Protein AF-A0AAE4CCG4-F1 (afdb_monomer_lite)

Sequence (161 aa):
MKRQLSVVVAGTLVAALVAAPAEAAPSALTTDVEPTAVLGEDNLPHPLAEQREAERTEALEKLIAGTTTTERRNGSEVIRLGGNRFVEYRKKETKTDPVLTFLVEFGDRIYPRAGGTPGPLHNAIPEPDRVWDGGATDDNTTIWEPDFSPAHYEDLLFAKN

Radius of gyration: 38.34 Å; chains: 1; bounding box: 104×84×76 Å

InterPro domains:
  IPR008757 Peptidase M6-like, domain [PF05547] (92-160)

Organism: NCBI:txid137266

Secondary structure (DSSP, 8-state):
--------------------------------------PPPSS---HHHHHHHHHHHHHHHHHHTTSS-EEEETTEEEEEEETTEEEEEE--S--------------S---TTT--PPPPPTT-SPPPB---SS-SSB-SSS---S---HHHHHHHHH---

Structure (mmCIF, N/CA/C/O backbone):
data_AF-A0AAE4CCG4-F1
#
_entry.id   AF-A0AAE4CCG4-F1
#
loop_
_atom_site.group_PDB
_atom_site.id
_atom_site.type_symbol
_atom_site.label_atom_id
_atom_site.label_alt_id
_atom_site.label_comp_id
_atom_site.label_asym_id
_atom_site.label_entity_id
_atom_site.label_seq_id
_atom_site.pdbx_PDB_ins_code
_atom_site.Cartn_x
_atom_site.Cartn_y
_atom_site.Cartn_z
_atom_site.occupancy
_atom_site.B_iso_or_equiv
_atom_site.auth_seq_id
_atom_site.auth_comp_id
_atom_site.auth_asym_id
_atom_site.auth_atom_id
_atom_site.pdbx_PDB_model_num
ATOM 1 N N . MET A 1 1 ? 73.270 70.779 8.265 1.00 41.09 1 MET A N 1
ATOM 2 C CA . MET A 1 1 ? 72.403 70.427 9.412 1.00 41.09 1 MET A CA 1
ATOM 3 C C . MET A 1 1 ? 72.785 69.029 9.876 1.00 41.09 1 MET A C 1
ATOM 5 O O . MET A 1 1 ? 72.889 68.137 9.049 1.00 41.09 1 MET A O 1
ATOM 9 N N . LYS A 1 2 ? 73.125 68.884 11.161 1.00 40.38 2 LYS A N 1
ATOM 10 C CA . LYS A 1 2 ? 73.560 67.637 11.815 1.00 40.38 2 LYS A CA 1
ATOM 11 C C . LYS A 1 2 ? 72.344 66.770 12.178 1.00 40.38 2 LYS A C 1
ATOM 13 O O . LYS A 1 2 ? 71.398 67.345 12.710 1.00 40.38 2 LYS A O 1
ATOM 18 N N . ARG A 1 3 ? 72.431 65.440 11.987 1.00 37.84 3 ARG A N 1
ATOM 19 C CA . ARG A 1 3 ? 71.951 64.336 12.874 1.00 37.84 3 ARG A CA 1
ATOM 20 C C . ARG A 1 3 ? 72.034 62.977 12.136 1.00 37.84 3 ARG A C 1
ATOM 22 O O . ARG A 1 3 ? 71.420 62.838 11.093 1.00 37.84 3 ARG A O 1
ATOM 29 N N . GLN A 1 4 ? 73.034 62.142 12.459 1.00 37.81 4 GLN A N 1
ATOM 30 C CA . GLN A 1 4 ? 72.991 60.896 13.278 1.00 37.81 4 GLN A CA 1
ATOM 31 C C . GLN A 1 4 ? 72.362 59.687 12.545 1.00 37.81 4 GLN A C 1
ATOM 33 O O . GLN A 1 4 ? 71.191 59.735 12.206 1.00 37.81 4 GLN A O 1
ATOM 38 N N . LEU A 1 5 ? 73.151 58.717 12.049 1.00 42.31 5 LEU A N 1
ATOM 39 C CA . LEU A 1 5 ? 73.759 57.524 12.697 1.00 42.31 5 LEU A CA 1
ATOM 40 C C . LEU A 1 5 ? 72.748 56.486 13.208 1.00 42.31 5 LEU A C 1
ATOM 42 O O . LEU A 1 5 ? 72.099 56.720 14.221 1.00 42.31 5 LEU A O 1
ATOM 46 N N . SER A 1 6 ? 72.746 55.298 12.589 1.00 31.52 6 SER A N 1
ATOM 47 C CA . SER A 1 6 ? 72.779 54.006 13.296 1.00 31.52 6 SER A CA 1
ATOM 48 C C . SER A 1 6 ? 73.189 52.869 12.353 1.00 31.52 6 SER A C 1
ATOM 50 O O . SER A 1 6 ? 72.641 52.697 11.270 1.00 31.52 6 SER A O 1
ATOM 52 N N . VAL A 1 7 ? 74.215 52.146 12.796 1.00 43.69 7 VAL A N 1
ATOM 53 C CA . VAL A 1 7 ? 74.849 50.955 12.220 1.00 43.69 7 VAL A CA 1
ATOM 54 C C . VAL A 1 7 ? 74.194 49.718 12.834 1.00 43.69 7 VAL A C 1
ATOM 56 O O . VAL A 1 7 ? 74.023 49.714 14.047 1.00 43.69 7 VAL A O 1
ATOM 59 N N . VAL A 1 8 ? 73.939 48.660 12.056 1.00 36.72 8 VAL A N 1
ATOM 60 C CA . VAL A 1 8 ? 73.863 47.259 12.538 1.00 36.72 8 VAL A CA 1
ATOM 61 C C . VAL A 1 8 ? 74.344 46.365 11.381 1.00 36.72 8 VAL A C 1
ATOM 63 O O . VAL A 1 8 ? 73.696 46.307 10.344 1.00 36.72 8 VAL A O 1
ATOM 66 N N . VAL A 1 9 ? 75.631 46.003 11.340 1.00 35.91 9 VAL A N 1
ATOM 67 C CA . VAL A 1 9 ? 76.253 44.748 11.828 1.00 35.91 9 VAL A CA 1
ATOM 68 C C . VAL A 1 9 ? 75.718 43.487 11.142 1.00 35.91 9 VAL A C 1
ATOM 70 O O . VAL A 1 9 ? 74.596 43.047 11.366 1.00 35.91 9 VAL A O 1
ATOM 73 N N . ALA A 1 10 ? 76.599 42.904 10.328 1.00 38.88 10 ALA A N 1
ATOM 74 C CA . ALA A 1 10 ? 76.487 41.585 9.731 1.00 38.88 10 ALA A CA 1
ATOM 75 C C . ALA A 1 10 ? 76.555 40.478 10.796 1.00 38.88 10 ALA A C 1
ATOM 77 O O . ALA A 1 10 ? 77.396 40.524 11.693 1.00 38.88 10 ALA A O 1
ATOM 78 N N . GLY A 1 11 ? 75.716 39.456 10.642 1.00 35.25 11 GLY A N 1
ATOM 79 C CA . GLY A 1 11 ? 75.770 38.221 11.416 1.00 35.25 11 GLY A CA 1
ATOM 80 C C . GLY A 1 11 ? 75.335 37.051 10.545 1.00 35.25 11 GLY A C 1
ATOM 81 O O . GLY A 1 11 ? 74.148 36.819 10.349 1.00 35.25 11 GLY A O 1
ATOM 82 N N . THR A 1 12 ? 76.305 36.330 9.990 1.00 42.25 12 THR A N 1
ATOM 83 C CA . THR A 1 12 ? 76.107 35.010 9.387 1.00 42.25 12 THR A CA 1
ATOM 84 C C . THR A 1 12 ? 75.827 33.997 10.492 1.00 42.25 12 THR A C 1
ATOM 86 O O . THR A 1 12 ? 76.713 33.726 11.303 1.00 42.25 12 THR A O 1
ATOM 89 N N . LEU A 1 13 ? 74.631 33.408 10.500 1.00 36.56 13 LEU A N 1
ATOM 90 C CA . LEU A 1 13 ? 74.341 32.191 11.252 1.00 36.56 13 LEU A CA 1
ATOM 91 C C . LEU A 1 13 ? 73.940 31.087 10.270 1.00 36.56 13 LEU A C 1
ATOM 93 O O . LEU A 1 13 ? 72.947 31.197 9.557 1.00 36.56 13 LEU A O 1
ATOM 97 N N . VAL A 1 14 ? 74.746 30.030 10.236 1.00 43.12 14 VAL A N 1
ATOM 98 C CA . VAL A 1 14 ? 74.422 28.753 9.598 1.00 43.12 14 VAL A CA 1
ATOM 99 C C . VAL A 1 14 ? 73.428 28.038 10.513 1.00 43.12 14 VAL A C 1
ATOM 101 O O . VAL A 1 14 ? 73.764 27.744 11.658 1.00 43.12 14 VAL A O 1
ATOM 104 N N . ALA A 1 15 ? 72.217 27.760 10.029 1.00 39.97 15 ALA A N 1
ATOM 105 C CA . ALA A 1 15 ? 71.259 26.892 10.707 1.00 39.97 15 ALA A CA 1
ATOM 106 C C . ALA A 1 15 ? 71.069 25.620 9.873 1.00 39.97 15 ALA A C 1
ATOM 108 O O . ALA A 1 15 ? 70.728 25.675 8.693 1.00 39.97 15 ALA A O 1
ATOM 109 N N . ALA A 1 16 ? 71.372 24.482 10.493 1.00 41.66 16 ALA A N 1
ATOM 110 C CA . ALA A 1 16 ? 71.302 23.155 9.906 1.00 41.66 16 ALA A CA 1
ATOM 111 C C . ALA A 1 16 ? 69.866 22.789 9.499 1.00 41.66 16 ALA A C 1
ATOM 113 O O . ALA A 1 16 ? 68.918 23.005 10.253 1.00 41.66 16 ALA A O 1
ATOM 114 N N . LEU A 1 17 ? 69.724 22.191 8.315 1.00 40.62 17 LEU A N 1
ATOM 115 C CA . LEU A 1 17 ? 68.475 21.613 7.839 1.00 40.62 17 LEU A CA 1
ATOM 116 C C . LEU A 1 17 ? 68.250 20.278 8.567 1.00 40.62 17 LEU A C 1
ATOM 118 O O . LEU A 1 17 ? 68.823 19.258 8.191 1.00 40.62 17 LEU A O 1
ATOM 122 N N . VAL A 1 18 ? 67.445 20.282 9.628 1.00 41.25 18 VAL A N 1
ATOM 123 C CA . VAL A 1 18 ? 66.904 19.047 10.207 1.00 41.25 18 VAL A CA 1
ATOM 124 C C . VAL A 1 18 ? 65.516 18.860 9.613 1.00 41.25 18 VAL A C 1
ATOM 126 O O . VAL A 1 18 ? 64.603 19.631 9.901 1.00 41.25 18 VAL A O 1
ATOM 129 N N . ALA A 1 19 ? 65.367 17.861 8.745 1.00 43.66 19 ALA A N 1
ATOM 130 C CA . ALA A 1 19 ? 64.061 17.405 8.296 1.00 43.66 19 ALA A CA 1
ATOM 131 C C . ALA A 1 19 ? 63.329 16.799 9.503 1.00 43.66 19 ALA A C 1
ATOM 133 O O . ALA A 1 19 ? 63.612 15.674 9.910 1.00 43.66 19 ALA A O 1
ATOM 134 N N . ALA A 1 20 ? 62.432 17.572 10.113 1.00 40.50 20 ALA A N 1
ATOM 135 C CA . ALA A 1 20 ? 61.464 17.036 11.056 1.00 40.50 20 ALA A CA 1
ATOM 136 C C . ALA A 1 20 ? 60.443 16.187 10.275 1.00 40.50 20 ALA A C 1
ATOM 138 O O . ALA A 1 20 ? 60.027 16.607 9.188 1.00 40.50 20 ALA A O 1
ATOM 139 N N . PRO A 1 21 ? 60.025 15.014 10.780 1.00 39.66 21 PRO A N 1
ATOM 140 C CA . PRO A 1 21 ? 58.880 14.330 10.205 1.00 39.66 21 PRO A CA 1
ATOM 141 C C . PRO A 1 21 ? 57.663 15.249 10.353 1.00 39.66 21 PRO A C 1
ATOM 143 O O . PRO A 1 21 ? 57.410 15.800 11.425 1.00 39.66 21 PRO A O 1
ATOM 146 N N . ALA A 1 22 ? 56.933 15.454 9.259 1.00 41.47 22 ALA A N 1
ATOM 147 C CA . ALA A 1 22 ? 55.620 16.071 9.310 1.00 41.47 22 ALA A CA 1
ATOM 148 C C . ALA A 1 22 ? 54.678 15.084 10.007 1.00 41.47 22 ALA A C 1
ATOM 150 O O . ALA A 1 22 ? 54.115 14.190 9.379 1.00 41.47 22 ALA A O 1
ATOM 151 N N . GLU A 1 23 ? 54.566 15.206 11.325 1.00 40.50 23 GLU A N 1
ATOM 152 C CA . GLU A 1 23 ? 53.557 14.500 12.096 1.00 40.50 23 GLU A CA 1
ATOM 153 C C . GLU A 1 23 ? 52.230 15.218 11.850 1.00 40.50 23 GLU A C 1
ATOM 155 O O . GLU A 1 23 ? 52.019 16.353 12.283 1.00 40.50 23 GLU A O 1
ATOM 160 N N . ALA A 1 24 ? 51.371 14.595 11.043 1.00 43.09 24 ALA A N 1
ATOM 161 C CA . ALA A 1 24 ? 50.022 15.080 10.817 1.00 43.09 24 ALA A CA 1
ATOM 162 C C . ALA A 1 24 ? 49.300 15.108 12.168 1.00 43.09 24 ALA A C 1
ATOM 164 O O . ALA A 1 24 ? 49.085 14.065 12.787 1.00 43.09 24 ALA A O 1
ATOM 165 N N . ALA A 1 25 ? 48.952 16.310 12.631 1.00 45.06 25 ALA A N 1
ATOM 166 C CA . ALA A 1 25 ? 48.109 16.471 13.802 1.00 45.06 25 ALA A CA 1
ATOM 167 C C . ALA A 1 25 ? 46.816 15.661 13.592 1.00 45.06 25 ALA A C 1
ATOM 169 O O . ALA A 1 25 ? 46.248 15.718 12.495 1.00 45.06 25 ALA A O 1
ATOM 170 N N . PRO A 1 26 ? 46.341 14.908 14.600 1.00 44.91 26 PRO A N 1
ATOM 171 C CA . PRO A 1 26 ? 45.059 14.239 14.497 1.00 44.91 26 PRO A CA 1
ATOM 172 C C . PRO A 1 26 ? 44.011 15.312 14.221 1.00 44.91 26 PRO A C 1
ATOM 174 O O . PRO A 1 26 ? 43.884 16.278 14.977 1.00 44.91 26 PRO A O 1
ATOM 177 N N . SER A 1 27 ? 43.313 15.163 13.095 1.00 44.78 27 SER A N 1
ATOM 178 C CA . SER A 1 27 ? 42.177 16.011 12.762 1.00 44.78 27 SER A CA 1
ATOM 179 C C . SER A 1 27 ? 41.231 15.948 13.952 1.00 44.78 27 SER A C 1
ATOM 181 O O . SER A 1 27 ? 40.766 14.862 14.309 1.00 44.78 27 SER A O 1
ATOM 183 N N . ALA A 1 28 ? 41.024 17.077 14.631 1.00 50.50 28 ALA A N 1
ATOM 184 C CA . ALA A 1 28 ? 40.023 17.146 15.675 1.00 50.50 28 ALA A CA 1
ATOM 185 C C . ALA A 1 28 ? 38.700 16.752 15.017 1.00 50.50 28 ALA A C 1
ATOM 187 O O . ALA A 1 28 ? 38.216 17.460 14.136 1.00 50.50 28 ALA A O 1
ATOM 188 N N . LEU A 1 29 ? 38.163 15.591 15.397 1.00 45.25 29 LEU A N 1
ATOM 189 C CA . LEU A 1 29 ? 36.808 15.198 15.055 1.00 45.25 29 LEU A CA 1
ATOM 190 C C . LEU A 1 29 ? 35.902 16.254 15.683 1.00 45.25 29 LEU A C 1
ATOM 192 O O . LEU A 1 29 ? 35.572 16.190 16.866 1.00 45.25 29 LEU A O 1
ATOM 196 N N . THR A 1 30 ? 35.556 17.279 14.912 1.00 51.12 30 THR A N 1
ATOM 197 C CA . THR A 1 30 ? 34.396 18.098 15.207 1.00 51.12 30 THR A CA 1
ATOM 198 C C . THR A 1 30 ? 33.222 17.152 15.060 1.00 51.12 30 THR A C 1
ATOM 200 O O . THR A 1 30 ? 32.839 16.814 13.943 1.00 51.12 30 THR A O 1
ATOM 203 N N . THR A 1 31 ? 32.721 16.640 16.183 1.00 58.09 31 THR A N 1
ATOM 204 C CA . THR A 1 31 ? 31.425 15.974 16.215 1.00 58.09 31 THR A CA 1
ATOM 205 C C . THR A 1 31 ? 30.438 16.949 15.595 1.00 58.09 31 THR A C 1
ATOM 207 O O . THR A 1 31 ? 30.189 18.014 16.162 1.00 58.09 31 THR A O 1
ATOM 210 N N . ASP A 1 32 ? 29.958 16.621 14.401 1.00 54.75 32 ASP A N 1
ATOM 211 C CA . ASP A 1 32 ? 28.874 17.335 13.749 1.00 54.75 32 ASP A CA 1
ATOM 212 C C . ASP A 1 32 ? 27.630 17.056 14.595 1.00 54.75 32 ASP A C 1
ATOM 214 O O . ASP A 1 32 ? 27.003 16.001 14.505 1.00 54.75 32 ASP A O 1
ATOM 218 N N . VAL A 1 33 ? 27.381 17.922 15.577 1.00 62.62 33 VAL A N 1
ATOM 219 C CA . VAL A 1 33 ? 26.165 17.857 16.378 1.00 62.62 33 VAL A CA 1
ATOM 220 C C . VAL A 1 33 ? 25.090 18.459 15.495 1.00 62.62 33 VAL A C 1
ATOM 222 O O . VAL A 1 33 ? 24.961 19.683 15.433 1.00 62.62 33 VAL A O 1
ATOM 225 N N . GLU A 1 34 ? 24.344 17.603 14.791 1.00 66.38 34 GLU A N 1
ATOM 226 C CA . GLU A 1 34 ? 23.128 18.041 14.115 1.00 66.38 34 GLU A CA 1
ATOM 227 C C . GLU A 1 34 ? 22.278 18.824 15.126 1.00 66.38 34 GLU A C 1
ATOM 229 O O . GLU A 1 34 ? 22.018 18.320 16.229 1.00 66.38 34 GLU A O 1
ATOM 234 N N . PRO A 1 35 ? 21.849 20.056 14.802 1.00 65.19 35 PRO A N 1
ATOM 235 C CA . PRO A 1 35 ? 20.929 20.778 15.655 1.00 65.19 35 PRO A CA 1
ATOM 236 C C . PRO A 1 35 ? 19.636 19.970 15.714 1.00 65.19 35 PRO A C 1
ATOM 238 O O . PRO A 1 35 ? 18.838 19.972 14.780 1.00 65.19 35 PRO A O 1
ATOM 241 N N . THR A 1 36 ? 19.431 19.255 16.819 1.00 66.56 36 THR A N 1
ATOM 242 C CA . THR A 1 36 ? 18.167 18.579 17.080 1.00 66.56 36 THR A CA 1
ATOM 243 C C . THR A 1 36 ? 17.129 19.677 17.252 1.00 66.56 36 THR A C 1
ATOM 245 O O . THR A 1 36 ? 17.097 20.360 18.278 1.00 66.56 36 THR A O 1
ATOM 248 N N . ALA A 1 37 ? 16.326 19.917 16.215 1.00 72.25 37 ALA A N 1
ATOM 249 C CA . ALA A 1 37 ? 15.189 20.808 16.334 1.00 72.25 37 ALA A CA 1
ATOM 250 C C . ALA A 1 37 ? 14.325 20.281 17.483 1.00 72.25 37 ALA A C 1
ATOM 252 O O . ALA A 1 37 ? 13.918 19.118 17.477 1.00 72.25 37 ALA A O 1
ATOM 253 N N . VAL A 1 38 ? 14.078 21.122 18.488 1.00 71.69 38 VAL A N 1
ATOM 254 C CA . VAL A 1 38 ? 13.085 20.815 19.514 1.00 71.69 38 VAL A CA 1
ATOM 255 C C . VAL A 1 38 ? 11.739 20.866 18.802 1.00 71.69 38 VAL A C 1
ATOM 257 O O . VAL A 1 38 ? 11.173 21.941 18.603 1.00 71.69 38 VAL A O 1
ATOM 260 N N . LEU A 1 39 ? 11.281 19.708 18.323 1.00 70.81 39 LEU A N 1
ATOM 261 C CA . LEU A 1 39 ? 9.918 19.537 17.848 1.00 70.81 39 LEU A CA 1
ATOM 262 C C . LEU A 1 39 ? 9.014 19.910 19.025 1.00 70.81 39 LEU A C 1
ATOM 264 O O . LEU A 1 39 ? 9.184 19.396 20.132 1.00 70.81 39 LEU A O 1
ATOM 268 N N . GLY A 1 40 ? 8.137 20.892 18.812 1.00 74.62 40 GLY A N 1
ATOM 269 C CA . GLY A 1 40 ? 7.137 21.259 19.808 1.00 74.62 40 GLY A CA 1
ATOM 270 C C . GLY A 1 40 ? 6.264 20.056 20.161 1.00 74.62 40 GLY A C 1
ATOM 271 O O . GLY A 1 40 ? 6.274 19.040 19.471 1.00 74.62 40 GLY A O 1
ATOM 272 N N . GLU A 1 41 ? 5.503 20.161 21.243 1.00 79.94 41 GLU A N 1
ATOM 273 C CA . GLU A 1 41 ? 4.575 19.094 21.603 1.00 79.94 41 GLU A CA 1
ATOM 274 C C . GLU A 1 41 ? 3.496 18.952 20.519 1.00 79.94 41 GLU A C 1
ATOM 276 O O . GLU A 1 41 ? 2.752 19.896 20.247 1.00 79.94 41 GLU A O 1
ATOM 281 N N . ASP A 1 42 ? 3.419 17.772 19.894 1.00 80.88 42 ASP A N 1
ATOM 282 C CA . ASP A 1 42 ? 2.446 17.485 18.829 1.00 80.88 42 ASP A CA 1
ATOM 283 C C . ASP A 1 42 ? 0.994 17.567 19.338 1.00 80.88 42 ASP A C 1
ATOM 285 O O . ASP A 1 42 ? 0.061 17.811 18.568 1.00 80.88 42 ASP A O 1
ATOM 289 N N . ASN A 1 43 ? 0.789 17.379 20.647 1.00 78.19 43 ASN A N 1
ATOM 290 C CA . ASN A 1 43 ? -0.514 17.461 21.295 1.00 78.19 43 ASN A CA 1
ATOM 291 C C . ASN A 1 43 ? -0.787 18.875 21.824 1.00 78.19 43 ASN A C 1
ATOM 293 O O . ASN A 1 43 ? -0.627 19.168 23.008 1.00 78.19 43 ASN A O 1
ATOM 297 N N . LEU A 1 44 ? -1.211 19.767 20.932 1.00 86.44 44 LEU A N 1
ATOM 298 C CA . LEU A 1 44 ? -1.593 21.124 21.313 1.00 86.44 44 LEU A CA 1
ATOM 299 C C . LEU A 1 44 ? -2.918 21.132 22.103 1.00 86.44 44 LEU A C 1
ATOM 301 O O . LEU A 1 44 ? -3.863 20.430 21.724 1.00 86.44 44 LEU A O 1
ATOM 305 N N . PRO A 1 45 ? -3.043 21.963 23.157 1.00 87.19 45 PRO A N 1
ATOM 306 C CA . PRO A 1 45 ? -4.259 22.030 23.956 1.00 87.19 45 PRO A CA 1
ATOM 307 C C . PRO A 1 45 ? -5.436 22.535 23.117 1.00 87.19 45 PRO A C 1
ATOM 309 O O . PRO A 1 45 ? -5.355 23.557 22.430 1.00 87.19 45 PRO A O 1
ATOM 312 N N . HIS A 1 46 ? -6.557 21.821 23.193 1.00 88.81 46 HIS A N 1
ATOM 313 C CA . HIS A 1 46 ? -7.807 22.216 22.554 1.00 88.81 46 HIS A CA 1
ATOM 314 C C . HIS A 1 46 ? -9.002 21.852 23.454 1.00 88.81 46 HIS A C 1
ATOM 316 O O . HIS A 1 46 ? -9.051 20.726 23.957 1.00 88.81 46 HIS A O 1
ATOM 322 N N . PRO A 1 47 ? -10.032 22.716 23.587 1.00 92.88 47 PRO A N 1
ATOM 323 C CA . PRO A 1 47 ? -11.139 22.511 24.531 1.00 92.88 47 PRO A CA 1
ATOM 324 C C . PRO A 1 47 ? -11.858 21.157 24.421 1.00 92.88 47 PRO A C 1
ATOM 326 O O . PRO A 1 47 ? -12.250 20.566 25.422 1.00 92.88 47 PRO A O 1
ATOM 329 N N . LEU A 1 48 ? -12.035 20.630 23.203 1.00 92.50 48 LEU A N 1
ATOM 330 C CA . LEU A 1 48 ? -12.662 19.313 23.003 1.00 92.50 48 LEU A CA 1
ATOM 331 C C . LEU A 1 48 ? -11.761 18.135 23.405 1.00 92.50 48 LEU A C 1
ATOM 333 O O . LEU A 1 48 ? -12.284 17.062 23.694 1.00 92.50 48 LEU A O 1
ATOM 337 N N . ALA A 1 49 ? -10.436 18.299 23.382 1.00 87.88 49 ALA A N 1
ATOM 338 C CA . ALA A 1 49 ? -9.511 17.266 23.842 1.00 87.88 49 ALA A CA 1
ATOM 339 C C . ALA A 1 49 ? -9.558 17.175 25.372 1.00 87.88 49 ALA A C 1
ATOM 341 O O . ALA A 1 49 ? -9.817 16.099 25.903 1.00 87.88 49 ALA A O 1
ATOM 342 N N . GLU A 1 50 ? -9.477 18.320 26.054 1.00 90.81 50 GLU A N 1
ATOM 343 C CA . GLU A 1 50 ? -9.600 18.415 27.515 1.00 90.81 50 GLU A CA 1
ATOM 344 C C . GLU A 1 50 ? -10.928 17.835 28.021 1.00 90.81 50 GLU A C 1
ATOM 346 O O . GLU A 1 50 ? -10.953 17.053 28.969 1.00 90.81 50 GLU A O 1
ATOM 351 N N . GLN A 1 51 ? -12.046 18.148 27.353 1.00 90.94 51 GLN A N 1
ATOM 352 C CA . GLN A 1 51 ? -13.350 17.573 27.704 1.00 90.94 51 GLN A CA 1
ATOM 353 C C . GLN A 1 51 ? -13.360 16.044 27.584 1.00 90.94 51 GLN A C 1
ATOM 355 O O . GL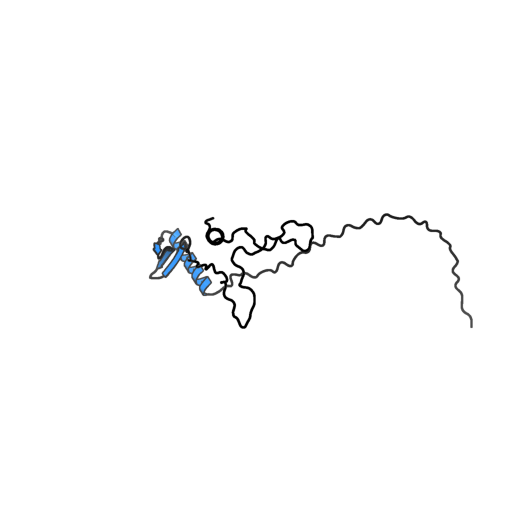N A 1 51 ? -13.847 15.361 28.482 1.00 90.94 51 GLN A O 1
ATOM 360 N N . ARG A 1 52 ? -12.799 15.489 26.501 1.00 89.81 52 ARG A N 1
ATOM 361 C CA . ARG A 1 52 ? -12.713 14.031 26.309 1.00 89.81 52 ARG A CA 1
ATOM 362 C C . ARG A 1 52 ? -11.840 13.368 27.371 1.00 89.81 52 ARG A C 1
ATOM 364 O O . ARG A 1 52 ? -12.174 12.278 27.829 1.00 89.81 52 ARG A O 1
ATOM 371 N N . GLU A 1 53 ? -10.740 14.003 27.760 1.00 89.44 53 GLU A N 1
ATOM 372 C CA . GLU A 1 53 ? -9.852 13.508 28.815 1.00 89.44 53 GLU A CA 1
ATOM 373 C C . GLU A 1 53 ? -10.517 13.542 30.193 1.00 89.44 53 GLU A C 1
ATOM 375 O O . GLU A 1 53 ? -10.437 12.560 30.937 1.00 89.44 53 GLU A O 1
ATOM 380 N N . ALA A 1 54 ? -11.237 14.621 30.507 1.00 91.94 54 ALA A N 1
ATOM 381 C CA . ALA A 1 54 ? -11.997 14.742 31.745 1.00 91.94 54 ALA A CA 1
ATOM 382 C C . ALA A 1 54 ? -13.080 13.656 31.847 1.00 91.94 54 ALA A C 1
ATOM 384 O O . ALA A 1 54 ? -13.160 12.950 32.852 1.00 91.94 54 ALA A O 1
ATOM 385 N N . GLU A 1 55 ? -13.861 13.449 30.781 1.00 93.06 55 GLU A N 1
ATOM 386 C CA . GLU A 1 55 ? -14.863 12.378 30.729 1.00 93.06 55 GLU A CA 1
ATOM 387 C C . GLU A 1 55 ? -14.226 10.989 30.842 1.00 93.06 55 GLU A C 1
ATOM 389 O O . GLU A 1 55 ? -14.762 10.105 31.515 1.00 93.06 55 GLU A O 1
ATOM 394 N N . ARG A 1 56 ? -13.060 10.783 30.217 1.00 91.31 56 ARG A N 1
ATOM 395 C CA . ARG A 1 56 ? -12.334 9.515 30.313 1.00 91.31 56 ARG A CA 1
ATOM 396 C C . ARG A 1 56 ? -11.860 9.234 31.731 1.00 91.31 56 ARG A C 1
ATOM 398 O O . ARG A 1 56 ? -11.999 8.104 32.194 1.00 91.31 56 ARG A O 1
ATOM 405 N N . THR A 1 57 ? -11.345 10.248 32.411 1.00 91.19 57 THR A N 1
ATOM 406 C CA . THR A 1 57 ? -10.898 10.144 33.803 1.00 91.19 57 THR A CA 1
ATOM 407 C C . THR A 1 57 ? -12.074 9.805 34.716 1.00 91.19 57 THR A C 1
ATOM 409 O O . THR A 1 57 ? -12.012 8.814 35.439 1.00 91.19 57 THR A O 1
ATOM 412 N N . GLU A 1 58 ? -13.198 10.517 34.581 1.00 93.31 58 GLU A N 1
ATOM 413 C CA . GLU A 1 58 ? -14.432 10.237 35.330 1.00 93.31 58 GLU A CA 1
ATOM 414 C C . GLU A 1 58 ? -14.931 8.795 35.102 1.00 93.31 58 GLU A C 1
ATOM 416 O O . GLU A 1 58 ? -15.349 8.102 36.034 1.00 93.31 58 GLU A O 1
ATOM 421 N N . ALA A 1 59 ? -14.886 8.318 33.854 1.00 92.12 59 ALA A N 1
ATOM 422 C CA . ALA A 1 59 ? -15.333 6.974 33.499 1.00 92.12 59 ALA A CA 1
ATOM 423 C C . ALA A 1 59 ? -14.457 5.894 34.140 1.00 92.12 59 ALA A C 1
ATOM 425 O O . ALA A 1 59 ? -14.975 4.897 34.648 1.00 92.12 59 ALA A O 1
ATOM 426 N N . LEU A 1 60 ? -13.140 6.105 34.138 1.00 91.06 60 LEU A N 1
ATOM 427 C CA . LEU A 1 60 ? -12.176 5.202 34.757 1.00 91.06 60 LEU A CA 1
ATOM 428 C C . LEU A 1 60 ? -12.328 5.177 36.278 1.00 91.06 60 LEU A C 1
ATOM 430 O O . LEU A 1 60 ? -12.359 4.094 36.856 1.00 91.06 60 LEU A O 1
ATOM 434 N N . GLU A 1 61 ? -12.491 6.333 36.919 1.00 92.44 61 GLU A N 1
ATOM 435 C CA . GLU A 1 61 ? -12.733 6.420 38.362 1.00 92.44 61 GLU A CA 1
ATOM 436 C C . GLU A 1 61 ? -13.991 5.649 38.767 1.00 92.44 61 GLU A C 1
ATOM 438 O O . GLU A 1 61 ? -13.954 4.841 39.695 1.00 92.44 61 GLU A O 1
ATOM 443 N N . LYS A 1 62 ? -15.097 5.829 38.035 1.00 90.06 62 LYS A N 1
ATOM 444 C CA . LYS A 1 62 ? -16.347 5.096 38.288 1.00 90.06 62 LYS A CA 1
ATOM 445 C C . LYS A 1 62 ? -16.207 3.593 38.056 1.00 90.06 62 LYS A C 1
ATOM 447 O O . LYS A 1 62 ? -16.853 2.824 38.768 1.00 90.06 62 LYS A O 1
ATOM 452 N N . LEU A 1 63 ? -15.408 3.175 37.072 1.00 90.88 63 LEU A N 1
ATOM 453 C CA . LEU A 1 63 ? -15.145 1.761 36.798 1.00 90.88 63 LEU A CA 1
ATOM 454 C C . LEU A 1 63 ? -14.315 1.134 37.926 1.00 90.88 63 LEU A C 1
ATOM 456 O O . LEU A 1 63 ? -14.674 0.073 38.428 1.00 90.88 63 LEU A O 1
ATOM 460 N N . ILE A 1 64 ? -13.250 1.813 38.364 1.00 90.56 64 ILE A N 1
ATOM 461 C CA . ILE A 1 64 ? -12.389 1.370 39.473 1.00 90.56 64 ILE A CA 1
ATOM 462 C C . ILE A 1 64 ? -13.177 1.330 40.787 1.00 90.56 64 ILE A C 1
ATOM 464 O O . ILE A 1 64 ? -13.029 0.392 41.566 1.00 90.56 64 ILE A O 1
ATOM 468 N N . ALA A 1 65 ? -14.057 2.307 41.015 1.00 91.75 65 ALA A N 1
ATOM 469 C CA . ALA A 1 65 ? -14.951 2.342 42.170 1.00 91.75 65 ALA A CA 1
ATOM 470 C C . ALA A 1 65 ? -16.059 1.268 42.131 1.00 91.75 65 ALA A C 1
ATOM 472 O O . ALA A 1 65 ? -16.781 1.108 43.113 1.00 91.75 65 ALA A O 1
ATOM 473 N N . GLY A 1 66 ? -16.227 0.548 41.014 1.00 87.56 66 GLY A N 1
ATOM 474 C CA . GLY A 1 66 ? -17.276 -0.461 40.835 1.00 87.56 66 GLY A CA 1
ATOM 475 C C . GLY A 1 66 ? -18.685 0.114 40.640 1.00 87.56 66 GLY A C 1
ATOM 476 O O . GLY A 1 66 ? -19.665 -0.627 40.687 1.00 87.56 66 GLY A O 1
ATOM 477 N N . THR A 1 67 ? -18.805 1.424 40.414 1.00 86.50 67 THR A N 1
ATOM 478 C CA . THR A 1 67 ? -20.085 2.135 40.245 1.00 86.50 67 THR A CA 1
ATOM 479 C C . THR A 1 67 ? -20.669 1.952 38.841 1.00 86.50 67 THR A C 1
ATOM 481 O O . THR A 1 67 ? -21.876 2.077 38.642 1.00 86.50 67 THR A O 1
ATOM 484 N N . THR A 1 68 ? -19.823 1.660 37.852 1.00 87.44 68 THR A N 1
ATOM 485 C CA . THR A 1 68 ? -20.228 1.337 36.478 1.00 87.44 68 THR A CA 1
ATOM 486 C C . THR A 1 68 ? -19.469 0.117 35.982 1.00 87.44 68 THR A C 1
ATOM 488 O O . THR A 1 68 ? -18.362 -0.163 36.433 1.00 87.44 68 THR A O 1
ATOM 491 N N . THR A 1 69 ? -20.047 -0.583 35.014 1.00 86.69 69 THR A N 1
ATOM 492 C CA . THR A 1 69 ? -19.390 -1.667 34.284 1.00 86.69 69 THR A CA 1
ATOM 493 C C . THR A 1 69 ? -19.066 -1.235 32.858 1.00 86.69 69 THR A C 1
ATOM 495 O O . THR A 1 69 ? -19.540 -0.199 32.375 1.00 86.69 69 THR A O 1
ATOM 498 N N . THR A 1 70 ? -18.230 -2.025 32.193 1.00 90.12 70 THR A N 1
ATOM 499 C CA . THR A 1 70 ? -18.006 -1.913 30.758 1.00 90.12 70 THR A CA 1
ATOM 500 C C . THR A 1 70 ? -19.113 -2.626 29.982 1.00 90.12 70 THR A C 1
ATOM 502 O O . THR A 1 70 ? -19.645 -3.654 30.405 1.00 90.12 70 THR A O 1
ATOM 505 N N . GLU A 1 71 ? -19.473 -2.081 28.823 1.00 89.94 71 GLU A N 1
ATOM 506 C CA . GLU A 1 71 ? -20.389 -2.703 27.870 1.00 89.94 71 GLU A CA 1
ATOM 507 C C . GLU A 1 71 ? -19.770 -2.714 26.470 1.00 89.94 71 GLU A C 1
ATOM 509 O O . GLU A 1 71 ? -18.986 -1.838 26.102 1.00 89.94 71 GLU A O 1
ATOM 514 N N . ARG A 1 72 ? -20.111 -3.718 25.657 1.00 87.62 72 ARG A N 1
ATOM 515 C CA . ARG A 1 72 ? -19.584 -3.835 24.294 1.00 87.62 72 ARG A CA 1
ATOM 516 C C . ARG A 1 72 ? -20.556 -3.210 23.298 1.00 87.62 72 ARG A C 1
ATOM 518 O O . ARG A 1 72 ? -21.692 -3.660 23.171 1.00 87.62 72 ARG A O 1
ATOM 525 N N . ARG A 1 73 ? -20.098 -2.200 22.554 1.00 83.56 73 ARG A N 1
ATOM 526 C CA . ARG A 1 73 ? -20.854 -1.523 21.490 1.00 83.56 73 ARG A CA 1
ATOM 527 C C . ARG A 1 73 ? -20.036 -1.466 20.211 1.00 83.56 73 ARG A C 1
ATOM 529 O O . ARG A 1 73 ? -18.913 -0.978 20.211 1.00 83.56 73 ARG A O 1
ATOM 536 N N . ASN A 1 74 ? -20.601 -1.958 19.108 1.00 80.12 74 ASN A N 1
ATOM 537 C CA . ASN A 1 74 ? -19.972 -1.926 17.778 1.00 80.12 74 ASN A CA 1
ATOM 538 C C . ASN A 1 74 ? -18.535 -2.498 17.736 1.00 80.12 74 ASN A C 1
ATOM 540 O O . ASN A 1 74 ? -17.710 -2.079 16.929 1.00 80.12 74 ASN A O 1
ATOM 544 N N . GLY A 1 75 ? -18.225 -3.466 18.605 1.00 76.31 75 GLY A N 1
ATOM 545 C CA . GLY A 1 75 ? -16.896 -4.079 18.699 1.00 76.31 75 GLY A CA 1
ATOM 546 C C . GLY A 1 75 ? -15.886 -3.333 19.579 1.00 76.31 75 GLY A C 1
ATOM 547 O O . GLY A 1 75 ? -14.809 -3.880 19.807 1.00 76.31 75 GLY A O 1
ATOM 548 N N . SER A 1 76 ? -16.233 -2.163 20.118 1.00 81.31 76 SER A N 1
ATOM 549 C CA . SER A 1 76 ? -15.464 -1.465 21.156 1.00 81.31 76 SER A CA 1
ATOM 550 C C . SER A 1 76 ? -16.066 -1.711 22.539 1.00 81.31 76 SER A C 1
ATOM 552 O O . SER A 1 76 ? -17.258 -1.995 22.680 1.00 81.31 76 SER A O 1
ATOM 554 N N . GLU A 1 77 ? -15.236 -1.621 23.569 1.00 88.62 77 GLU A N 1
ATOM 555 C CA . GLU A 1 77 ? -15.663 -1.635 24.963 1.00 88.62 77 GLU A CA 1
ATOM 556 C C . GLU A 1 77 ? -15.812 -0.195 25.453 1.00 88.62 77 GLU A C 1
ATOM 558 O O . GLU A 1 77 ? -14.883 0.609 25.344 1.00 88.62 77 GLU A O 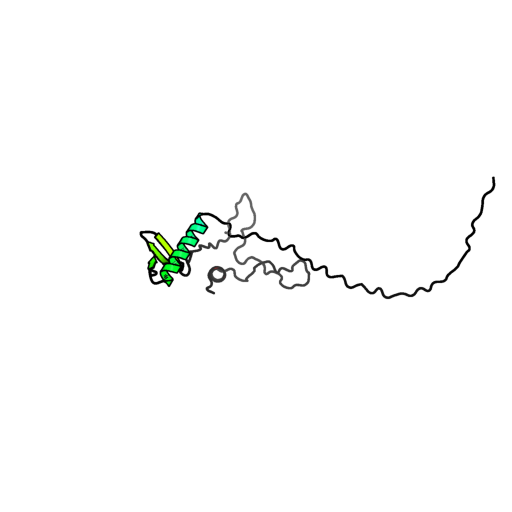1
ATOM 563 N N . VAL A 1 78 ? -16.991 0.140 25.964 1.00 90.94 78 VAL A N 1
ATOM 564 C CA . VAL A 1 78 ? -17.346 1.489 26.404 1.00 90.94 78 VAL A CA 1
ATOM 565 C C . VAL A 1 78 ? -17.801 1.480 27.860 1.00 90.94 78 VAL A C 1
ATOM 567 O O . VAL A 1 78 ? -18.315 0.481 28.358 1.00 90.94 78 VAL A O 1
ATOM 570 N N . ILE A 1 79 ? -17.629 2.608 28.540 1.00 92.75 79 ILE A N 1
ATOM 571 C CA . ILE A 1 79 ? -18.117 2.861 29.896 1.00 92.75 79 ILE A CA 1
ATOM 572 C C . ILE A 1 79 ? -19.233 3.900 29.811 1.00 92.75 79 ILE A C 1
ATOM 574 O O . ILE A 1 79 ? -19.086 4.935 29.154 1.00 92.75 79 ILE A O 1
ATOM 578 N N . ARG A 1 80 ? -20.360 3.647 30.478 1.00 90.62 80 ARG A N 1
ATOM 579 C CA . ARG A 1 80 ? -21.498 4.569 30.503 1.00 90.62 80 ARG A CA 1
ATOM 580 C C . ARG A 1 80 ? -21.364 5.551 31.666 1.00 90.62 80 ARG A C 1
ATOM 582 O O . ARG A 1 80 ? -21.414 5.158 32.824 1.00 90.62 80 ARG A O 1
ATOM 589 N N . LEU A 1 81 ? -21.265 6.844 31.362 1.00 86.75 81 LEU A N 1
ATOM 590 C CA . LEU A 1 81 ? -21.179 7.897 32.386 1.00 86.75 81 LEU A CA 1
ATOM 591 C C . LEU A 1 81 ? -22.548 8.305 32.952 1.00 86.75 81 LEU A C 1
ATOM 593 O O . LEU A 1 81 ? -22.630 8.784 34.085 1.00 86.75 81 LEU A O 1
ATOM 597 N N . GLY A 1 82 ? -23.613 8.105 32.167 1.00 83.62 82 GLY A N 1
ATOM 598 C CA . GLY A 1 82 ? -24.999 8.433 32.508 1.00 83.62 82 GLY A CA 1
ATOM 599 C C . GLY A 1 82 ? -25.810 8.851 31.276 1.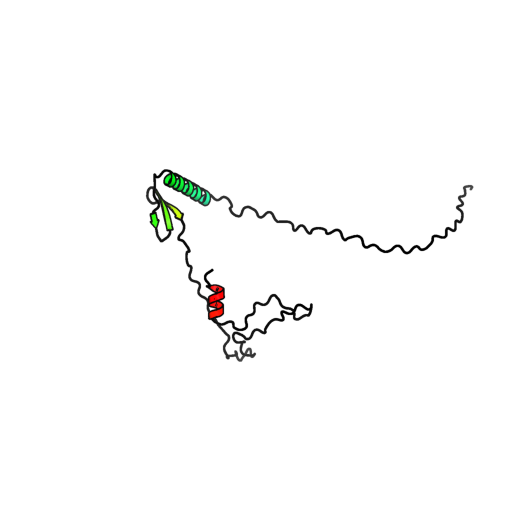00 83.62 82 GLY A C 1
ATOM 600 O O . GLY A 1 82 ? -25.264 9.374 30.305 1.00 83.62 82 GLY A O 1
ATOM 601 N N . GLY A 1 83 ? -27.126 8.606 31.279 1.00 83.88 83 GLY A N 1
ATOM 602 C CA . GLY A 1 83 ? -27.985 8.920 30.128 1.00 83.88 83 GLY A CA 1
ATOM 603 C C . GLY A 1 83 ? -27.491 8.248 28.839 1.00 83.88 83 GLY A C 1
ATOM 604 O O . GLY A 1 83 ? -27.297 7.031 28.823 1.00 83.88 83 GLY A O 1
ATOM 605 N N . ASN A 1 84 ? -27.264 9.039 27.785 1.00 84.56 84 ASN A N 1
ATOM 606 C CA . ASN A 1 84 ? -26.721 8.593 26.492 1.00 84.56 84 ASN A CA 1
ATOM 607 C C . ASN A 1 84 ? -25.226 8.940 26.299 1.00 84.56 84 ASN A C 1
ATOM 609 O O . ASN A 1 84 ? -24.753 8.957 25.164 1.00 84.56 84 ASN A O 1
ATOM 613 N N . ARG A 1 85 ? -24.484 9.232 27.378 1.00 87.75 85 ARG A N 1
ATOM 614 C CA . ARG A 1 85 ? -23.041 9.526 27.331 1.00 87.75 85 ARG A CA 1
ATOM 615 C C . ARG A 1 85 ? -22.215 8.261 27.563 1.00 87.75 85 ARG A C 1
ATOM 617 O O . ARG A 1 85 ? -22.415 7.558 28.558 1.00 87.75 85 ARG A O 1
ATOM 624 N N . PHE A 1 86 ? -21.271 8.013 26.661 1.00 89.62 86 PHE A N 1
ATOM 625 C CA . PHE A 1 86 ? -20.394 6.845 26.668 1.00 89.62 86 PHE A CA 1
ATOM 626 C C . PHE A 1 86 ? -18.956 7.276 26.392 1.00 89.62 86 PHE A C 1
ATOM 628 O O . PHE A 1 86 ? -18.721 8.103 25.515 1.00 89.62 86 PHE A O 1
ATOM 635 N N . VAL A 1 87 ? -18.014 6.670 27.106 1.00 92.19 87 VAL A N 1
ATOM 636 C CA . VAL A 1 87 ? -16.574 6.830 26.890 1.00 92.19 87 VAL A CA 1
ATOM 637 C C . VAL A 1 87 ? -16.019 5.520 26.362 1.00 92.19 87 VAL A C 1
ATOM 639 O O . VAL A 1 87 ? -16.298 4.460 26.916 1.00 92.19 87 VAL A O 1
ATOM 642 N N . GLU A 1 88 ? -15.215 5.577 25.307 1.00 87.94 88 GLU A N 1
ATOM 643 C CA . GLU A 1 88 ? -14.515 4.402 24.793 1.00 87.94 88 GLU A CA 1
ATOM 644 C C . GLU A 1 88 ? -13.344 4.025 25.716 1.00 87.94 88 GLU A C 1
ATOM 646 O O . GLU A 1 88 ? -12.429 4.818 25.936 1.00 87.94 88 GLU A O 1
ATOM 651 N N . TYR A 1 89 ? -13.390 2.813 26.274 1.00 86.00 89 TYR A N 1
ATOM 652 C CA . TYR A 1 89 ? -12.388 2.286 27.202 1.00 86.00 89 TYR A CA 1
ATOM 653 C C . TYR A 1 89 ? -11.345 1.433 26.477 1.00 86.00 89 TYR A C 1
ATOM 655 O O . TYR A 1 89 ? -10.152 1.734 26.538 1.00 86.00 89 TYR A O 1
ATOM 663 N N . ARG A 1 90 ? -11.796 0.419 25.726 1.00 78.62 90 ARG A N 1
ATOM 664 C CA . ARG A 1 90 ? -10.949 -0.344 24.800 1.00 78.62 90 ARG A CA 1
ATOM 665 C C . ARG A 1 90 ? -11.501 -0.197 23.395 1.00 78.62 90 ARG A C 1
ATOM 667 O O . ARG A 1 90 ? -12.615 -0.637 23.102 1.00 78.62 90 ARG A O 1
ATOM 674 N N . LYS A 1 91 ? -10.696 0.404 22.520 1.00 69.00 91 LYS A N 1
ATOM 675 C CA . LYS A 1 91 ? -10.954 0.379 21.080 1.00 69.00 91 LYS A CA 1
ATOM 676 C C . LYS A 1 91 ? -11.038 -1.068 20.617 1.00 69.00 91 LYS A C 1
ATOM 678 O O . LYS A 1 91 ? -10.310 -1.921 21.125 1.00 69.00 91 LYS A O 1
ATOM 683 N N . LYS A 1 92 ? -11.926 -1.332 19.658 1.00 68.94 92 LYS A N 1
ATOM 684 C CA . LYS A 1 92 ? -11.971 -2.596 18.919 1.00 68.94 92 LYS A CA 1
ATOM 685 C C . LYS A 1 92 ? -10.545 -3.048 18.590 1.00 68.94 92 LYS A C 1
ATOM 687 O O . LYS A 1 92 ? -9.820 -2.315 17.917 1.00 68.94 92 LYS A O 1
ATOM 692 N N . GLU A 1 93 ? -10.159 -4.226 19.082 1.00 61.22 93 GLU A N 1
ATOM 693 C CA . GLU A 1 93 ? -8.915 -4.885 18.683 1.00 61.22 93 GLU A CA 1
ATOM 694 C C . GLU A 1 93 ? -8.932 -5.002 17.158 1.00 61.22 93 GLU A C 1
ATOM 696 O O . GLU A 1 93 ? -9.830 -5.614 16.580 1.00 61.22 93 GLU A O 1
ATOM 701 N N . THR A 1 94 ? -7.990 -4.288 16.543 1.00 60.19 94 THR A N 1
ATOM 702 C CA . THR A 1 94 ? -7.713 -4.243 15.108 1.00 60.19 94 THR A CA 1
ATOM 703 C C . THR A 1 94 ? -8.942 -3.919 14.255 1.00 60.19 94 THR A C 1
ATOM 705 O O . THR A 1 94 ? -9.691 -4.782 13.792 1.00 60.19 94 THR A O 1
ATOM 708 N N . LYS A 1 95 ? -9.149 -2.629 13.976 1.00 64.38 95 LYS A N 1
ATOM 709 C CA . LYS A 1 95 ? -9.964 -2.242 12.823 1.00 64.38 95 LYS A CA 1
ATOM 710 C C . LYS A 1 95 ? -9.207 -2.687 11.567 1.00 64.38 95 LYS A C 1
ATOM 712 O O . LYS A 1 95 ? -8.243 -2.046 11.174 1.00 64.38 95 LYS A O 1
ATOM 717 N N . THR A 1 96 ? -9.601 -3.821 10.991 1.00 73.06 96 THR A N 1
ATOM 718 C CA . THR A 1 96 ? -9.123 -4.246 9.672 1.00 73.06 96 THR A CA 1
ATOM 719 C C . THR A 1 96 ? -9.773 -3.346 8.633 1.00 73.06 96 THR A C 1
ATOM 721 O O . THR A 1 96 ? -10.970 -3.474 8.366 1.00 73.06 96 THR A O 1
ATOM 724 N N . ASP A 1 97 ? -8.998 -2.412 8.093 1.00 83.12 97 ASP A N 1
ATOM 725 C CA . ASP A 1 97 ? -9.425 -1.590 6.969 1.00 83.12 97 ASP A CA 1
ATOM 726 C C . ASP A 1 97 ? -9.070 -2.313 5.659 1.00 83.12 97 ASP A C 1
ATOM 728 O O . ASP A 1 97 ? -7.930 -2.753 5.500 1.00 83.12 97 ASP A O 1
ATOM 732 N N . PRO A 1 98 ? -10.031 -2.507 4.736 1.00 87.38 98 PRO A N 1
ATOM 733 C CA . PRO A 1 98 ? -9.749 -3.150 3.462 1.00 87.38 98 PRO A CA 1
ATOM 734 C C . PRO A 1 98 ? -8.899 -2.221 2.592 1.00 87.38 98 PRO A C 1
ATOM 736 O O . PRO A 1 98 ? -9.234 -1.050 2.411 1.00 87.38 98 PRO A O 1
ATOM 739 N N . VAL A 1 99 ? -7.830 -2.762 2.014 1.00 90.62 99 VAL A N 1
ATOM 740 C CA . VAL A 1 99 ? -6.996 -2.074 1.024 1.00 90.62 99 VAL A CA 1
ATOM 741 C C . VAL A 1 99 ? -7.178 -2.777 -0.313 1.00 90.62 99 VAL A C 1
ATOM 743 O O . VAL A 1 99 ? -7.123 -4.003 -0.389 1.00 90.62 99 VAL A O 1
ATOM 746 N N . LEU A 1 100 ? -7.430 -1.995 -1.360 1.00 95.19 100 LEU A N 1
ATOM 747 C CA . LEU A 1 100 ? -7.573 -2.484 -2.725 1.00 95.19 100 LEU A CA 1
ATOM 748 C C . LEU A 1 100 ? -6.329 -2.100 -3.524 1.00 95.19 100 LEU A C 1
ATOM 750 O O . LEU A 1 100 ? -6.075 -0.915 -3.734 1.00 95.19 100 LEU A O 1
ATOM 754 N N . THR A 1 101 ? -5.596 -3.107 -3.990 1.00 96.38 101 THR A N 1
ATOM 755 C CA . THR A 1 101 ? -4.405 -2.941 -4.827 1.00 96.38 101 THR A CA 1
ATOM 756 C C . THR A 1 101 ? -4.694 -3.484 -6.219 1.00 96.38 101 THR A C 1
ATOM 758 O O . THR A 1 101 ? -5.209 -4.591 -6.363 1.00 96.38 101 THR A O 1
ATOM 761 N N . PHE A 1 102 ? -4.359 -2.711 -7.251 1.00 96.44 102 PHE A N 1
ATOM 762 C CA . PHE A 1 102 ? -4.457 -3.141 -8.642 1.00 96.44 102 PHE A CA 1
ATOM 763 C C . PHE A 1 102 ? -3.059 -3.351 -9.208 1.00 96.44 102 PHE A C 1
ATOM 765 O O . PHE A 1 102 ? -2.238 -2.436 -9.172 1.00 96.44 102 PHE A O 1
ATOM 772 N N . LEU A 1 103 ? -2.815 -4.533 -9.769 1.00 95.31 103 LEU A N 1
ATOM 773 C CA . LEU A 1 103 ? -1.628 -4.804 -10.570 1.00 95.31 103 LEU A CA 1
ATOM 774 C C . LEU A 1 103 ? -1.996 -4.584 -12.033 1.00 95.31 103 LEU A C 1
ATOM 776 O O . LEU A 1 103 ? -2.935 -5.197 -12.543 1.00 95.31 103 LEU A O 1
ATOM 780 N N . VAL A 1 104 ? -1.302 -3.654 -12.677 1.00 93.94 104 VAL A N 1
ATOM 781 C CA . VAL A 1 104 ? -1.559 -3.259 -14.062 1.00 93.94 104 VAL A CA 1
ATOM 782 C C . VAL A 1 104 ? -0.246 -3.204 -14.819 1.00 93.94 104 VAL A C 1
ATOM 784 O O . VAL A 1 104 ? 0.772 -2.778 -14.278 1.00 93.94 104 VAL A O 1
ATOM 787 N N . GLU A 1 105 ? -0.280 -3.609 -16.081 1.00 91.44 105 GLU A N 1
ATOM 788 C CA . GLU A 1 105 ? 0.870 -3.556 -16.974 1.00 91.44 105 GLU A CA 1
ATOM 789 C C . GLU A 1 105 ? 0.503 -2.889 -18.297 1.00 91.44 105 GLU A C 1
ATOM 791 O O . GLU A 1 105 ? -0.673 -2.725 -18.645 1.00 91.44 105 GLU A O 1
ATOM 796 N N . PHE A 1 106 ? 1.529 -2.467 -19.029 1.00 88.81 106 PHE A N 1
ATOM 797 C CA . PHE A 1 106 ? 1.339 -1.934 -20.365 1.00 88.81 106 PHE A CA 1
ATOM 798 C C . PHE A 1 106 ? 0.921 -3.048 -21.328 1.00 88.81 106 PHE A C 1
ATOM 800 O O . PHE A 1 106 ? 1.422 -4.165 -21.273 1.00 88.81 106 PHE A O 1
ATOM 807 N N . GLY A 1 107 ? 0.009 -2.718 -22.241 1.00 82.81 107 GLY A N 1
ATOM 808 C CA . GLY A 1 107 ? -0.318 -3.583 -23.370 1.00 82.81 107 GLY A CA 1
ATOM 809 C C . GLY A 1 107 ? 0.626 -3.383 -24.558 1.00 82.81 107 GLY A C 1
ATOM 810 O O . GLY A 1 107 ? 1.522 -2.540 -24.553 1.00 82.81 107 GLY A O 1
ATOM 811 N N . ASP A 1 108 ? 0.347 -4.107 -25.636 1.00 86.62 108 ASP A N 1
ATOM 812 C CA . ASP A 1 108 ? 1.087 -4.074 -26.903 1.00 86.62 108 ASP A CA 1
ATOM 813 C C . ASP A 1 108 ? 0.724 -2.886 -27.819 1.00 86.62 108 ASP A C 1
ATOM 815 O O . ASP A 1 108 ? 1.346 -2.663 -28.861 1.00 86.62 108 ASP A O 1
ATOM 819 N N . ARG A 1 109 ? -0.298 -2.106 -27.454 1.00 86.25 109 ARG A N 1
ATOM 820 C CA . ARG A 1 109 ? -0.841 -1.038 -28.301 1.00 86.25 109 ARG A CA 1
ATOM 821 C C . ARG A 1 109 ? -0.052 0.255 -28.158 1.00 86.25 109 ARG A C 1
ATOM 823 O O . ARG A 1 109 ? 0.009 0.849 -27.087 1.00 86.25 109 ARG A O 1
ATOM 830 N N . ILE A 1 110 ? 0.433 0.758 -29.287 1.00 87.88 110 ILE A N 1
ATOM 831 C CA . ILE A 1 110 ? 1.071 2.071 -29.397 1.00 87.88 110 ILE A CA 1
ATOM 832 C C . ILE A 1 110 ? 0.071 3.072 -29.972 1.00 87.88 110 ILE A C 1
ATOM 834 O O . ILE A 1 110 ? -0.667 2.759 -30.908 1.00 87.88 110 ILE A O 1
ATOM 838 N N . TYR A 1 111 ? 0.068 4.301 -29.453 1.00 87.25 111 TYR A N 1
ATOM 839 C CA . TYR A 1 111 ? -0.670 5.395 -30.076 1.00 87.25 111 TYR A CA 1
ATOM 840 C C . TYR A 1 111 ? 0.050 5.830 -31.368 1.00 87.25 111 TYR A C 1
ATOM 842 O O . TYR A 1 111 ? 1.134 6.415 -31.279 1.00 87.25 111 TYR A O 1
ATOM 850 N N . PRO A 1 112 ? -0.518 5.606 -32.574 1.00 88.06 112 PRO A N 1
ATOM 851 C CA . PRO A 1 112 ? 0.241 5.711 -33.827 1.00 88.06 112 PRO A CA 1
ATOM 852 C C . PRO A 1 112 ? 0.854 7.090 -34.083 1.00 88.06 112 PRO A C 1
ATOM 854 O O . PRO A 1 112 ? 1.882 7.203 -34.739 1.00 88.06 112 PRO A O 1
ATOM 857 N N . ARG A 1 113 ? 0.230 8.149 -33.553 1.00 92.25 113 ARG A N 1
ATOM 858 C CA . ARG A 1 113 ? 0.704 9.528 -33.718 1.00 92.25 113 ARG A CA 1
ATOM 859 C C . ARG A 1 113 ? 1.871 9.885 -32.792 1.00 92.25 113 ARG A C 1
ATOM 861 O O . ARG A 1 113 ? 2.622 10.793 -33.124 1.00 92.25 113 ARG A O 1
ATOM 868 N N . ALA A 1 114 ? 2.001 9.212 -31.648 1.00 88.56 114 ALA A N 1
ATOM 869 C CA . ALA A 1 114 ? 3.145 9.379 -30.749 1.00 88.56 114 ALA A CA 1
ATOM 870 C C . ALA A 1 114 ? 4.311 8.449 -31.118 1.00 88.56 114 ALA A C 1
ATOM 872 O O . ALA A 1 114 ? 5.458 8.779 -30.832 1.00 88.56 114 ALA A O 1
ATOM 873 N N . GLY A 1 115 ? 4.029 7.319 -31.777 1.00 86.88 115 GLY A N 1
ATOM 874 C CA . GLY A 1 115 ? 5.032 6.283 -32.017 1.00 86.88 115 GLY A CA 1
ATOM 875 C C . GLY A 1 115 ? 5.559 5.691 -30.704 1.00 86.88 115 GLY A C 1
ATOM 876 O O . GLY A 1 115 ? 4.910 5.799 -29.664 1.00 86.88 115 GLY A O 1
ATOM 877 N N . GLY A 1 116 ? 6.734 5.064 -30.760 1.00 87.31 116 GLY A N 1
ATOM 878 C CA . GLY A 1 116 ? 7.397 4.453 -29.605 1.00 87.31 11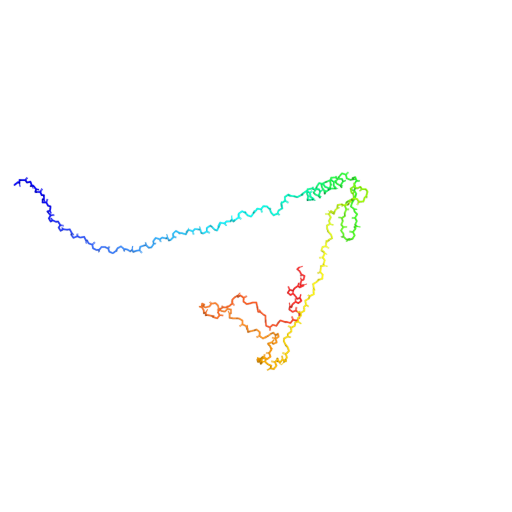6 GLY A CA 1
ATOM 879 C C . GLY A 1 116 ? 7.338 2.926 -29.593 1.00 87.31 116 GLY A C 1
ATOM 880 O O . GLY A 1 116 ? 6.810 2.299 -30.510 1.00 87.31 116 GLY A O 1
ATOM 881 N N . THR A 1 117 ? 7.922 2.346 -28.550 1.00 87.31 117 THR A N 1
ATOM 882 C CA . THR A 1 117 ? 7.919 0.903 -28.272 1.00 87.31 117 THR A CA 1
ATOM 883 C C . THR A 1 117 ? 6.746 0.585 -27.343 1.00 87.31 117 THR A C 1
ATOM 885 O O . THR A 1 117 ? 6.402 1.443 -26.523 1.00 87.31 117 THR A O 1
ATOM 888 N N . PRO A 1 118 ? 6.118 -0.604 -27.424 1.00 89.06 118 PRO A N 1
ATOM 889 C CA . PRO A 1 118 ? 5.172 -1.018 -26.396 1.00 89.06 118 PRO A CA 1
ATOM 890 C C . PRO A 1 118 ? 5.829 -0.963 -25.014 1.00 89.06 118 PRO A C 1
ATOM 892 O O . PRO A 1 118 ? 7.046 -1.136 -24.893 1.00 89.06 118 PRO A O 1
ATOM 895 N N . GLY A 1 119 ? 5.032 -0.666 -23.988 1.00 85.25 119 GLY A N 1
ATOM 896 C CA . GLY A 1 119 ? 5.566 -0.529 -22.640 1.00 85.25 119 GLY A CA 1
ATOM 897 C C . GLY A 1 119 ? 6.146 -1.853 -22.128 1.00 85.25 119 GLY A C 1
ATOM 898 O O . GLY A 1 119 ? 5.735 -2.923 -22.584 1.00 85.25 119 GLY A O 1
ATOM 899 N N . PRO A 1 120 ? 7.111 -1.794 -21.201 1.00 87.25 120 PRO A N 1
ATOM 900 C CA . PRO A 1 120 ? 7.658 -2.995 -20.594 1.00 87.25 120 PRO A CA 1
ATOM 901 C C . PRO A 1 120 ? 6.568 -3.735 -19.813 1.00 87.25 120 PRO A C 1
ATOM 903 O O . PRO A 1 120 ? 5.709 -3.115 -19.180 1.00 87.25 120 PRO A O 1
ATOM 906 N N . LEU A 1 121 ? 6.620 -5.062 -19.857 1.00 89.94 121 LEU A N 1
ATOM 907 C CA . LEU A 1 121 ? 5.798 -5.907 -18.998 1.00 89.94 121 LEU A CA 1
ATOM 908 C C . LEU A 1 121 ? 6.356 -5.904 -17.570 1.00 89.94 121 LEU A C 1
ATOM 910 O O . LEU A 1 121 ? 7.470 -5.426 -17.320 1.00 89.94 121 LEU A O 1
ATOM 914 N N . HIS A 1 122 ? 5.591 -6.456 -16.630 1.00 92.94 122 HIS A N 1
ATOM 915 C CA . HIS A 1 122 ? 6.140 -6.788 -15.317 1.00 92.94 122 HIS A CA 1
ATOM 916 C C . HIS A 1 122 ? 7.391 -7.683 -15.465 1.00 92.94 122 HIS A C 1
ATOM 918 O O . HIS A 1 122 ? 7.574 -8.360 -16.478 1.00 92.94 122 HIS A O 1
ATOM 924 N N . ASN A 1 123 ? 8.280 -7.654 -14.470 1.00 93.62 123 ASN A N 1
ATOM 925 C CA . ASN A 1 123 ? 9.558 -8.390 -14.470 1.00 93.62 123 ASN A CA 1
ATOM 926 C C . ASN A 1 123 ? 10.557 -8.002 -15.575 1.00 93.62 123 ASN A C 1
ATOM 928 O O . ASN A 1 123 ? 11.479 -8.754 -15.875 1.00 93.62 123 ASN A O 1
ATOM 932 N N . ALA A 1 124 ? 10.418 -6.812 -16.165 1.00 92.06 124 ALA A N 1
ATOM 933 C CA . ALA A 1 124 ? 11.384 -6.276 -17.127 1.00 92.06 124 ALA A CA 1
ATOM 934 C C . ALA A 1 124 ? 12.435 -5.334 -16.501 1.00 92.06 124 ALA A C 1
ATOM 936 O O . ALA A 1 124 ? 13.252 -4.766 -17.226 1.00 92.06 124 ALA A O 1
ATOM 937 N N . ILE A 1 125 ? 12.407 -5.131 -15.178 1.00 91.00 125 ILE A N 1
ATOM 938 C CA . ILE A 1 125 ? 13.403 -4.315 -14.468 1.00 91.00 125 ILE A CA 1
ATOM 939 C C . ILE A 1 125 ? 14.713 -5.119 -14.390 1.00 91.00 125 ILE A C 1
ATOM 941 O O . ILE A 1 125 ? 14.690 -6.227 -13.848 1.00 91.00 125 ILE A O 1
ATOM 945 N N . PRO A 1 126 ? 15.843 -4.601 -14.912 1.00 93.19 126 PRO A N 1
ATOM 946 C CA . PRO A 1 126 ? 17.129 -5.285 -14.820 1.00 93.19 126 PRO A CA 1
ATOM 947 C C . PRO A 1 126 ? 17.562 -5.494 -13.369 1.00 93.19 126 PRO A C 1
ATOM 949 O O . PRO A 1 126 ? 17.304 -4.644 -12.517 1.00 93.19 126 PRO A O 1
ATOM 952 N N . GLU A 1 127 ? 18.246 -6.607 -13.111 1.00 96.06 127 GLU A N 1
ATOM 953 C CA . GLU A 1 127 ? 18.864 -6.855 -11.810 1.00 96.06 127 GLU A CA 1
ATOM 954 C C . GLU A 1 127 ? 19.910 -5.764 -11.511 1.00 96.06 127 GLU A C 1
ATOM 956 O O . GLU A 1 127 ? 20.775 -5.508 -12.358 1.00 96.06 127 GLU A O 1
ATOM 961 N N . PRO A 1 128 ? 19.821 -5.085 -10.353 1.00 96.38 128 PRO A N 1
ATOM 962 C CA . PRO A 1 128 ? 20.761 -4.038 -9.976 1.00 96.38 128 PRO A CA 1
ATOM 963 C C . PRO A 1 128 ? 22.130 -4.620 -9.620 1.00 96.38 128 PRO A C 1
ATOM 965 O O . PRO A 1 128 ? 22.235 -5.712 -9.056 1.00 96.38 128 PRO A O 1
ATOM 968 N N . ASP A 1 129 ? 23.185 -3.853 -9.884 1.00 96.88 129 ASP A N 1
ATOM 969 C CA . ASP A 1 129 ? 24.542 -4.225 -9.499 1.00 96.88 129 ASP A CA 1
ATOM 970 C C . ASP A 1 129 ? 24.737 -4.038 -7.990 1.00 96.88 129 ASP A C 1
ATOM 972 O O . ASP A 1 129 ? 24.822 -2.924 -7.474 1.00 96.88 129 ASP A O 1
ATOM 976 N N . ARG A 1 130 ? 24.772 -5.153 -7.259 1.00 95.75 130 ARG A N 1
ATOM 977 C CA . ARG A 1 130 ? 24.981 -5.156 -5.804 1.00 95.75 130 ARG A CA 1
ATOM 978 C C . ARG A 1 130 ? 26.457 -5.263 -5.413 1.00 95.75 130 ARG A C 1
ATOM 980 O O . ARG A 1 130 ? 26.753 -5.303 -4.216 1.00 95.75 130 ARG A O 1
ATOM 987 N N . VAL A 1 131 ? 27.378 -5.362 -6.374 1.00 94.81 131 VAL A N 1
ATOM 988 C CA . VAL A 1 131 ? 28.813 -5.427 -6.089 1.00 94.81 131 VAL A CA 1
ATOM 989 C C . VAL A 1 131 ? 29.312 -4.009 -5.849 1.00 94.81 131 VAL A C 1
ATOM 991 O O . VAL A 1 131 ? 29.365 -3.200 -6.758 1.00 94.81 131 VAL A O 1
ATOM 994 N N . TRP A 1 132 ? 29.672 -3.704 -4.604 1.00 92.62 132 TRP A N 1
ATOM 995 C CA . TRP A 1 132 ? 30.148 -2.371 -4.240 1.00 92.62 132 TRP A CA 1
ATOM 996 C C . TRP A 1 132 ? 31.651 -2.233 -4.510 1.00 92.62 132 TRP A C 1
ATOM 998 O O . TRP A 1 132 ? 32.471 -2.547 -3.638 1.00 92.62 132 TRP A O 1
ATOM 1008 N N . ASP A 1 133 ? 32.017 -1.798 -5.715 1.00 95.19 133 ASP A N 1
ATOM 1009 C CA . ASP A 1 133 ? 33.410 -1.596 -6.134 1.00 95.19 133 ASP A CA 1
ATOM 1010 C C . ASP A 1 133 ? 33.781 -0.120 -6.382 1.00 95.19 133 ASP A C 1
ATOM 1012 O O . ASP A 1 133 ? 34.936 0.194 -6.695 1.00 95.19 133 ASP A O 1
ATOM 1016 N N . GLY A 1 134 ? 32.841 0.801 -6.135 1.00 92.88 134 GLY A N 1
ATOM 1017 C CA . GLY A 1 134 ? 33.002 2.232 -6.387 1.00 92.88 134 GLY A CA 1
ATOM 1018 C C . GLY A 1 134 ? 32.803 2.601 -7.858 1.00 92.88 134 GLY A C 1
ATOM 1019 O O . GLY A 1 134 ? 33.150 3.719 -8.261 1.00 92.88 134 GLY A O 1
ATOM 1020 N N . GLY A 1 135 ? 32.286 1.668 -8.656 1.00 93.56 135 GLY A N 1
ATOM 1021 C CA . GLY A 1 135 ? 31.893 1.855 -10.035 1.00 93.56 135 GLY A CA 1
ATOM 1022 C C . GLY A 1 135 ? 30.672 2.760 -10.185 1.00 93.56 135 GLY A C 1
ATOM 1023 O O . GLY A 1 135 ? 30.004 3.161 -9.235 1.00 93.56 135 GLY A O 1
ATOM 1024 N N . ALA A 1 136 ? 30.382 3.122 -11.435 1.00 94.12 136 ALA A N 1
ATOM 1025 C CA . ALA A 1 136 ? 29.204 3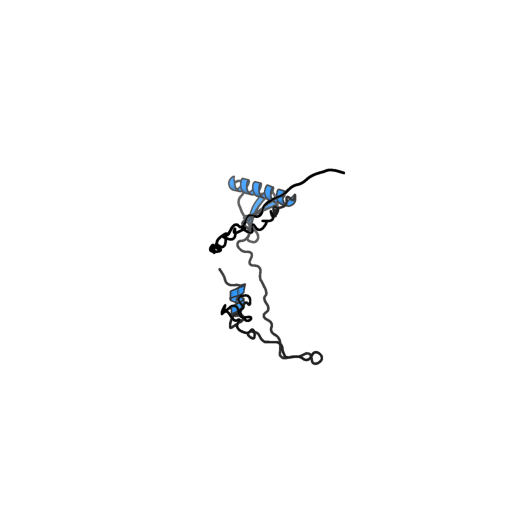.926 -11.762 1.00 94.12 136 ALA A CA 1
ATOM 1026 C C . ALA A 1 136 ? 27.903 3.099 -11.803 1.00 94.12 136 ALA A C 1
ATOM 1028 O O . ALA A 1 136 ? 26.841 3.677 -12.034 1.00 94.12 136 ALA A O 1
ATOM 1029 N N . THR A 1 137 ? 27.990 1.771 -11.665 1.00 94.38 137 THR A N 1
ATOM 1030 C CA . THR A 1 137 ? 26.855 0.841 -11.755 1.00 94.38 137 THR A CA 1
ATOM 1031 C C . THR A 1 137 ? 26.314 0.409 -10.399 1.00 94.38 137 THR A C 1
ATOM 1033 O O . THR A 1 137 ? 25.159 -0.006 -10.362 1.00 94.38 137 THR A O 1
ATOM 1036 N N . ASP A 1 138 ? 27.087 0.562 -9.319 1.00 95.31 138 ASP A N 1
ATOM 1037 C CA . ASP A 1 138 ? 26.707 0.207 -7.951 1.00 95.31 138 ASP A CA 1
ATOM 1038 C C . ASP A 1 138 ? 25.315 0.755 -7.576 1.00 95.31 138 ASP A C 1
ATOM 1040 O O . ASP A 1 138 ? 25.076 1.967 -7.578 1.00 95.31 138 ASP A O 1
ATOM 1044 N N . ASP A 1 139 ? 24.395 -0.134 -7.196 1.00 95.06 139 ASP A N 1
ATOM 1045 C CA . ASP A 1 139 ? 23.018 0.218 -6.853 1.00 95.06 139 ASP A CA 1
ATOM 1046 C C . ASP A 1 139 ? 22.527 -0.569 -5.633 1.00 95.06 139 ASP A C 1
ATOM 1048 O O . ASP A 1 139 ? 22.233 -1.763 -5.695 1.00 95.06 139 ASP A O 1
ATOM 1052 N N . ASN A 1 140 ? 22.369 0.121 -4.501 1.00 91.69 140 ASN A N 1
ATOM 1053 C CA . ASN A 1 140 ? 21.752 -0.401 -3.276 1.00 91.69 140 ASN A CA 1
ATOM 1054 C C . ASN A 1 140 ? 20.373 0.220 -2.982 1.00 91.69 140 ASN A C 1
ATOM 1056 O O . ASN A 1 140 ? 19.813 0.002 -1.908 1.00 91.69 140 ASN A O 1
ATOM 1060 N N . THR A 1 141 ? 19.833 0.994 -3.924 1.00 92.75 141 THR A N 1
ATOM 1061 C CA . THR A 1 141 ? 18.629 1.815 -3.730 1.00 92.75 141 THR A CA 1
ATOM 1062 C C . THR A 1 141 ? 17.422 1.283 -4.487 1.00 92.75 141 THR A C 1
ATOM 1064 O O . THR A 1 141 ? 16.292 1.434 -4.022 1.00 92.75 141 THR A O 1
ATOM 1067 N N . THR A 1 142 ? 17.640 0.616 -5.621 1.00 93.56 142 THR A N 1
ATOM 1068 C CA . THR A 1 142 ? 16.556 0.005 -6.386 1.00 93.56 142 THR A CA 1
ATOM 1069 C C . THR A 1 142 ? 16.047 -1.233 -5.658 1.00 93.56 142 THR A C 1
ATOM 1071 O O . THR A 1 142 ? 16.795 -2.187 -5.426 1.00 93.56 142 THR A O 1
ATOM 1074 N N . ILE A 1 143 ? 14.763 -1.231 -5.299 1.00 92.56 143 ILE A N 1
ATOM 1075 C CA . ILE A 1 143 ? 14.054 -2.429 -4.836 1.00 92.56 143 ILE A CA 1
ATOM 1076 C C . ILE A 1 143 ? 13.913 -3.366 -6.036 1.00 92.56 143 ILE A C 1
ATOM 1078 O O . ILE A 1 143 ? 13.387 -2.963 -7.073 1.00 92.56 143 ILE A O 1
ATOM 1082 N N . TRP A 1 144 ? 14.390 -4.602 -5.902 1.00 95.81 144 TRP A N 1
ATOM 1083 C CA . TRP A 1 144 ? 14.372 -5.580 -6.983 1.00 95.81 144 TRP A CA 1
ATOM 1084 C C . TRP A 1 144 ? 14.135 -6.991 -6.449 1.00 95.81 144 TRP A C 1
ATOM 1086 O O . TRP A 1 144 ? 14.751 -7.377 -5.457 1.00 95.81 144 TRP A O 1
ATOM 1096 N N . GLU A 1 145 ? 13.279 -7.737 -7.140 1.00 95.00 145 GLU A N 1
ATOM 1097 C CA . GLU A 1 145 ? 13.042 -9.171 -6.977 1.00 95.00 145 GLU A CA 1
ATOM 1098 C C . GLU A 1 145 ? 13.029 -9.791 -8.390 1.00 95.00 145 GLU A C 1
ATOM 1100 O O . GLU A 1 145 ? 12.564 -9.133 -9.327 1.00 95.00 145 GLU A O 1
ATOM 1105 N N . PRO A 1 146 ? 13.494 -11.039 -8.581 1.00 95.12 146 PRO A N 1
ATOM 1106 C CA . PRO A 1 146 ? 13.383 -11.755 -9.852 1.00 95.12 146 PRO A CA 1
ATOM 1107 C C . PRO A 1 146 ? 11.946 -11.892 -10.374 1.00 95.12 146 PRO A C 1
ATOM 1109 O O . PRO A 1 146 ? 11.760 -12.041 -11.583 1.00 95.12 146 PRO A O 1
ATOM 1112 N N . ASP A 1 147 ? 10.944 -11.880 -9.488 1.00 96.25 147 ASP A N 1
ATOM 1113 C CA . ASP A 1 147 ? 9.539 -12.063 -9.855 1.00 96.25 147 ASP A CA 1
ATOM 1114 C C . ASP A 1 147 ? 8.570 -11.220 -9.003 1.00 96.25 147 ASP A C 1
ATOM 1116 O O . ASP A 1 147 ? 8.171 -11.586 -7.897 1.00 96.25 147 ASP A O 1
ATOM 1120 N N . PHE A 1 148 ? 8.114 -10.110 -9.576 1.00 95.88 148 PHE A N 1
ATOM 1121 C CA . PHE A 1 148 ? 7.032 -9.255 -9.091 1.00 95.88 148 PHE A CA 1
ATOM 1122 C C . PHE A 1 148 ? 5.648 -9.835 -9.428 1.00 95.88 148 PHE A C 1
ATOM 1124 O O . PHE A 1 148 ? 4.821 -9.214 -10.104 1.00 95.88 148 PHE A O 1
ATOM 1131 N N . SER A 1 149 ? 5.388 -11.050 -8.953 1.00 95.75 149 SER A N 1
ATOM 1132 C CA . SER A 1 149 ? 4.105 -11.734 -9.122 1.00 95.75 149 SER A CA 1
ATOM 1133 C C . SER A 1 149 ? 3.018 -11.189 -8.180 1.00 95.75 149 SER A C 1
ATOM 1135 O O . SER A 1 149 ? 3.318 -10.531 -7.180 1.00 95.75 149 SER A O 1
ATOM 1137 N N . PRO A 1 150 ? 1.729 -11.505 -8.417 1.00 96.00 150 PRO A N 1
ATOM 1138 C CA . PRO A 1 150 ? 0.674 -11.203 -7.451 1.00 96.00 150 PRO A CA 1
ATOM 1139 C C . PRO A 1 150 ? 0.969 -11.733 -6.043 1.00 96.00 150 PRO A C 1
ATOM 1141 O O . PRO A 1 150 ? 0.721 -11.029 -5.069 1.00 96.00 150 PRO A O 1
ATOM 1144 N N . ALA A 1 151 ? 1.571 -12.923 -5.939 1.00 96.12 151 ALA A N 1
ATOM 1145 C CA . ALA A 1 151 ? 1.947 -13.516 -4.659 1.00 96.12 151 ALA A CA 1
ATOM 1146 C C . ALA A 1 151 ? 3.014 -12.689 -3.921 1.00 96.12 151 ALA A C 1
ATOM 1148 O O . ALA A 1 151 ? 2.915 -12.520 -2.709 1.00 96.12 151 ALA A O 1
ATOM 1149 N N . HIS A 1 152 ? 3.991 -12.123 -4.642 1.00 95.56 152 HIS A N 1
ATOM 1150 C CA . HIS A 1 152 ? 4.981 -11.217 -4.053 1.00 95.56 152 HIS A CA 1
ATOM 1151 C C . HIS A 1 152 ? 4.306 -10.000 -3.403 1.00 95.56 152 HIS A C 1
ATOM 1153 O O . HIS A 1 152 ? 4.585 -9.678 -2.250 1.00 95.56 152 HIS A O 1
ATOM 1159 N N . TYR A 1 153 ? 3.379 -9.345 -4.110 1.00 96.00 153 TYR A N 1
ATOM 1160 C CA . TYR A 1 153 ? 2.675 -8.181 -3.564 1.00 96.00 153 TYR A CA 1
ATOM 1161 C C . TYR A 1 153 ? 1.710 -8.542 -2.431 1.00 96.00 153 TYR A C 1
ATOM 1163 O O . TYR A 1 153 ? 1.511 -7.730 -1.530 1.00 96.00 153 TYR A O 1
ATOM 1171 N N . GLU A 1 154 ? 1.114 -9.736 -2.455 1.00 95.44 154 GLU A N 1
ATOM 1172 C CA . GLU A 1 154 ? 0.283 -10.223 -1.352 1.00 95.44 154 GLU A CA 1
ATOM 1173 C C . GLU A 1 154 ? 1.093 -10.394 -0.067 1.00 95.44 154 GLU A C 1
ATOM 1175 O O . GLU A 1 154 ? 0.661 -9.933 0.989 1.00 95.44 154 GLU A O 1
ATOM 1180 N N . ASP A 1 155 ? 2.277 -10.995 -0.159 1.00 94.88 155 ASP A N 1
ATOM 1181 C CA . ASP A 1 155 ? 3.168 -11.155 0.988 1.00 94.88 155 ASP A CA 1
ATOM 1182 C C . ASP A 1 155 ? 3.699 -9.794 1.463 1.00 94.88 155 ASP A C 1
ATOM 1184 O O . ASP A 1 155 ? 3.535 -9.424 2.625 1.00 94.88 155 ASP A O 1
ATOM 1188 N N . LEU A 1 156 ? 4.212 -8.970 0.544 1.00 94.38 156 LEU A N 1
ATOM 1189 C CA . LEU A 1 156 ? 4.771 -7.655 0.866 1.00 94.38 156 LEU A CA 1
ATOM 1190 C C . LEU A 1 156 ? 3.760 -6.722 1.555 1.00 94.38 156 LEU A C 1
ATOM 1192 O O . LEU A 1 156 ? 4.126 -5.980 2.467 1.00 94.38 156 LEU A O 1
ATOM 1196 N N . LEU A 1 157 ? 2.503 -6.711 1.098 1.00 94.38 157 LEU A N 1
ATOM 1197 C CA . LEU A 1 157 ? 1.490 -5.763 1.573 1.00 94.38 157 LEU A CA 1
ATOM 1198 C C . LEU A 1 157 ? 0.600 -6.324 2.687 1.00 94.38 157 LEU A C 1
ATOM 1200 O O . LEU A 1 157 ? 0.049 -5.540 3.464 1.00 94.38 157 LEU A O 1
ATOM 1204 N N . PHE A 1 158 ? 0.413 -7.647 2.755 1.00 93.88 158 PHE A N 1
ATOM 1205 C CA . PHE A 1 158 ? -0.617 -8.268 3.597 1.00 93.88 158 PHE A CA 1
ATOM 1206 C C . PHE A 1 158 ? -0.133 -9.457 4.437 1.00 93.88 158 PHE A C 1
ATOM 1208 O O . PHE A 1 158 ? -0.970 -10.093 5.094 1.00 93.88 158 PHE A O 1
ATOM 1215 N N . ALA A 1 159 ? 1.172 -9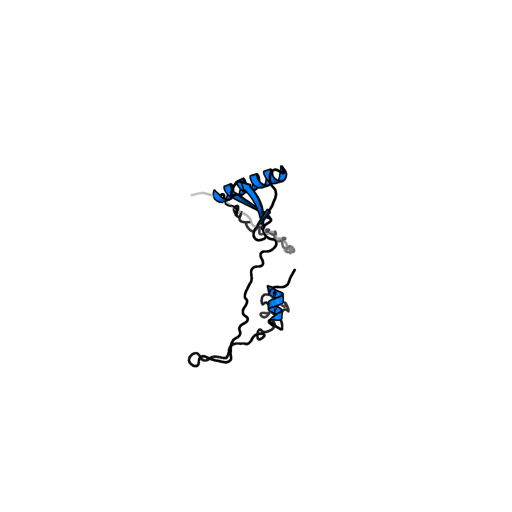.756 4.473 1.00 89.62 159 ALA A N 1
ATOM 1216 C CA . ALA A 1 159 ? 1.709 -10.755 5.391 1.00 89.62 159 ALA A CA 1
ATOM 1217 C C . ALA A 1 159 ? 1.314 -10.450 6.843 1.00 89.62 159 ALA A C 1
ATOM 1219 O O . ALA A 1 159 ? 1.273 -9.303 7.299 1.00 89.62 159 ALA A O 1
ATOM 1220 N N . LYS A 1 160 ? 1.003 -11.511 7.590 1.00 83.50 160 LYS A N 1
ATOM 1221 C CA . LYS A 1 160 ? 0.775 -11.411 9.030 1.00 83.50 160 LYS A CA 1
ATOM 1222 C C . LYS A 1 160 ? 2.119 -11.514 9.738 1.00 83.50 160 LYS A C 1
ATOM 1224 O O . LYS A 1 160 ? 2.797 -12.526 9.584 1.00 83.50 160 LYS A O 1
ATOM 1229 N N . ASN A 1 161 ? 2.446 -10.489 10.519 1.00 59.34 161 ASN A N 1
ATOM 1230 C CA . ASN A 1 161 ? 3.550 -10.521 11.478 1.00 59.34 161 ASN A CA 1
ATOM 1231 C C . ASN A 1 161 ? 3.269 -11.493 12.629 1.00 59.34 161 ASN A C 1
ATOM 1233 O O . ASN A 1 161 ? 2.083 -11.608 13.026 1.00 59.34 161 ASN A O 1
#

Foldseek 3Di:
DDDDDDDDDDDDDDDDDDPDPPPPDPDPPPPPPDPPPPDPDPDDDDPVVVVLVVVVVLQVVCVVVVVWDWDDDPQFIWTDPDDPDIHTDGDRDDPDDDDDDDDDFWDQDDDVVVDDGTGDGPQPDDDQDCDPPVDPRHDPDDDDDNDPDPVVCCCVPPNDD

pLDDT: mean 78.6, std 19.9, range [31.52, 96.88]